Protein AF-A0A7S1F365-F1 (afdb_monomer_lite)

Foldseek 3Di:
DQDWDWDQPDPVRDIFTVPPTPVCPDPPDPDPPVVVDADDPPDHDDDDDDDPVVQCVVCVVVVPPVSVVQVVQDFDPPLVVCLVVDVVSVVCVVVVVDDGTDSGD

Secondary structure (DSSP, 8-state):
----EEE---TT---EEESS-SS---SSSSS-GGGG--PPTT--------TTHHHHHHHHHTT-HHHHHHHHH-S-HHHHHHHHH-HHHHHHHHHTSSPPP-S--

pLDDT: mean 86.47, std 11.33, range [47.03, 97.88]

InterPro domains:
  IPR001098 DNA-directed DNA polymerase, family A, palm domain [PF00476] (8-93)
  IPR002298 DNA polymerase A [PR00868] (1-23)
  IPR002298 DNA polymerase A [PR00868] (44-67)
  IPR002298 DNA polymerase A [PR00868] (74-87)
  IPR002298 DNA polymerase A [PTHR10133] (1-87)
  IPR043502 DNA/RNA polymerase superfamily [SSF56672] (1-89)

Radius of gyration: 19.44 Å; chains: 1; bounding box: 47×40×43 Å

Sequence (105 aa):
RVFPSLNLNTEMGRLSSWGPNLQKQLVVGRFPVREAFVAAPGSALVVADYEHLELRVMAALAGCRLMVDQLRSGGDLHSRTAARMFHHVARAVKLNDVTVKNFVK

Structure (mmCIF, N/CA/C/O backbone):
data_AF-A0A7S1F365-F1
#
_entry.id   AF-A0A7S1F365-F1
#
loop_
_atom_site.group_PDB
_atom_site.id
_atom_site.type_symbol
_atom_site.label_atom_id
_atom_site.label_alt_id
_atom_site.label_comp_id
_atom_site.label_asym_id
_atom_site.label_entity_id
_atom_site.label_seq_id
_atom_site.pdbx_PDB_ins_code
_atom_site.Cartn_x
_atom_site.Cartn_y
_atom_site.Cartn_z
_atom_site.occupancy
_atom_site.B_iso_or_equiv
_atom_site.auth_seq_id
_atom_site.auth_comp_id
_atom_site.auth_asym_id
_atom_site.auth_atom_id
_atom_site.pdbx_PDB_model_num
ATOM 1 N N . ARG A 1 1 ? -17.781 5.462 19.945 1.00 89.12 1 ARG A N 1
ATOM 2 C CA . ARG A 1 1 ? -17.098 5.555 18.627 1.00 89.12 1 ARG A CA 1
ATOM 3 C C . ARG A 1 1 ? -16.154 6.746 18.681 1.00 89.12 1 ARG A C 1
ATOM 5 O O . ARG A 1 1 ? -16.422 7.653 19.455 1.00 89.12 1 ARG A O 1
ATOM 12 N N . VAL A 1 2 ? -15.067 6.730 17.917 1.00 88.50 2 VAL A N 1
ATOM 13 C CA . VAL A 1 2 ? -14.139 7.866 17.815 1.00 88.50 2 VAL A CA 1
ATOM 14 C C . VAL A 1 2 ? -14.463 8.616 16.526 1.00 88.50 2 VAL A C 1
ATOM 16 O O . VAL A 1 2 ? -14.647 7.976 15.493 1.00 88.50 2 VAL A O 1
ATOM 19 N N . PHE A 1 3 ? -14.564 9.942 16.594 1.00 93.12 3 PHE A N 1
ATOM 20 C CA . PHE A 1 3 ? -14.961 10.797 15.473 1.00 93.12 3 PHE A CA 1
ATOM 21 C C . PHE A 1 3 ? -13.811 11.753 15.118 1.00 93.12 3 PHE A C 1
ATOM 23 O O . PHE A 1 3 ? -13.770 12.863 15.642 1.00 93.12 3 PHE A O 1
ATOM 30 N N . PRO A 1 4 ? -12.841 11.319 14.294 1.00 90.81 4 PRO A N 1
ATOM 31 C CA . PRO A 1 4 ? -11.749 12.181 13.855 1.00 90.81 4 PRO A CA 1
ATOM 32 C C . PRO A 1 4 ? -12.261 13.257 12.893 1.00 90.81 4 PRO A C 1
ATOM 34 O O . PRO A 1 4 ? -13.148 13.004 12.074 1.00 90.81 4 PRO A O 1
ATOM 37 N N . SER A 1 5 ? -11.640 14.431 12.931 1.00 94.00 5 SER A N 1
ATOM 38 C CA . SER A 1 5 ? -11.857 15.466 11.922 1.00 94.00 5 SER A CA 1
ATOM 39 C C . SER A 1 5 ? -11.086 15.121 10.651 1.00 94.00 5 SER A C 1
ATOM 41 O O .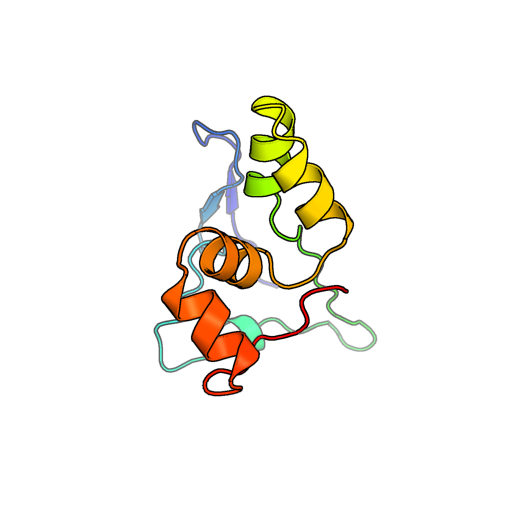 SER A 1 5 ? -9.900 14.786 10.716 1.00 94.00 5 SER A O 1
ATOM 43 N N . LEU A 1 6 ? -11.745 15.228 9.495 1.00 93.12 6 LEU A N 1
ATOM 44 C CA . LEU A 1 6 ? -11.158 14.996 8.173 1.00 93.12 6 LEU A CA 1
ATOM 45 C C . LEU A 1 6 ? -11.144 16.297 7.369 1.00 93.12 6 LEU A C 1
ATOM 47 O O . LEU A 1 6 ? -12.158 16.985 7.299 1.00 93.12 6 LEU A O 1
ATOM 51 N N . ASN A 1 7 ? -10.015 16.608 6.734 1.00 91.31 7 ASN A N 1
ATOM 52 C CA . ASN A 1 7 ? -9.837 17.813 5.923 1.00 91.31 7 ASN A CA 1
ATOM 53 C C . ASN A 1 7 ? -9.291 17.463 4.534 1.00 91.31 7 ASN A C 1
ATOM 55 O O . ASN A 1 7 ? -8.379 16.643 4.416 1.00 91.31 7 ASN A O 1
ATOM 59 N N . LEU A 1 8 ? -9.793 18.137 3.495 1.00 87.81 8 LEU A N 1
ATOM 60 C CA . LEU A 1 8 ? -9.363 17.965 2.097 1.00 87.81 8 LEU A CA 1
ATOM 61 C C . LEU A 1 8 ? -8.367 19.037 1.613 1.00 87.81 8 LEU A C 1
ATOM 63 O O . LEU A 1 8 ? -7.880 18.953 0.492 1.00 87.81 8 LEU A O 1
ATOM 67 N N . ASN A 1 9 ? -8.014 20.010 2.456 1.00 81.94 9 ASN A N 1
ATOM 68 C CA . ASN A 1 9 ? -7.193 21.174 2.085 1.00 81.94 9 ASN A CA 1
ATOM 69 C C . ASN A 1 9 ? -5.678 20.889 2.033 1.00 81.94 9 ASN A C 1
ATOM 71 O O . ASN A 1 9 ? -4.880 21.737 2.424 1.00 81.94 9 ASN A O 1
ATOM 75 N N . THR A 1 10 ? -5.253 19.697 1.613 1.00 85.44 10 THR A N 1
ATOM 76 C CA . THR A 1 10 ? -3.819 19.454 1.384 1.00 85.44 10 THR A CA 1
ATOM 77 C C . THR A 1 10 ? -3.442 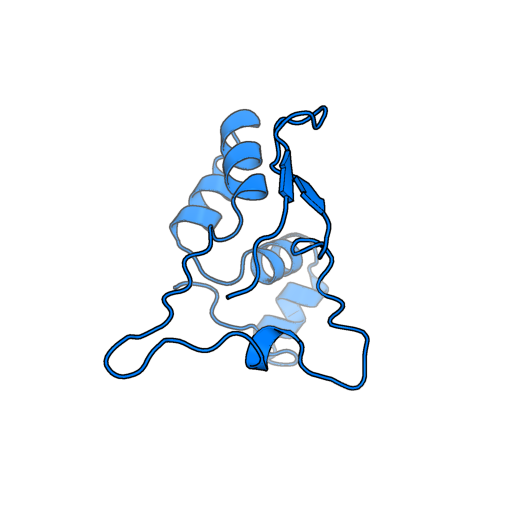19.869 -0.035 1.00 85.44 10 THR A C 1
ATOM 79 O O . THR A 1 10 ? -4.240 19.714 -0.956 1.00 85.44 10 THR A O 1
ATOM 82 N N . GLU A 1 11 ? -2.218 20.362 -0.231 1.00 88.88 11 GLU A N 1
ATOM 83 C CA . GLU A 1 11 ? -1.747 20.861 -1.536 1.00 88.88 11 GLU A CA 1
ATOM 84 C C . GLU A 1 11 ? -1.839 19.810 -2.654 1.00 88.88 11 GLU A C 1
ATOM 86 O O . GLU A 1 11 ? -2.128 20.137 -3.799 1.00 88.88 11 GLU A O 1
ATOM 91 N N . MET A 1 12 ? -1.646 18.531 -2.314 1.00 87.06 12 MET A N 1
ATOM 92 C CA . MET A 1 12 ? -1.726 17.404 -3.252 1.00 87.06 12 MET A CA 1
ATOM 93 C C . MET A 1 12 ? -3.112 16.732 -3.292 1.00 87.06 12 MET A C 1
ATOM 95 O O . MET A 1 12 ? -3.259 15.673 -3.899 1.00 87.06 12 MET A O 1
ATOM 99 N N . GLY A 1 13 ? -4.120 17.278 -2.603 1.00 88.88 13 GLY A N 1
ATOM 100 C CA . GLY A 1 13 ? -5.490 16.746 -2.595 1.00 88.88 13 GLY A CA 1
ATOM 101 C C . GLY A 1 13 ? -5.705 15.458 -1.784 1.00 88.88 13 GLY A C 1
ATOM 102 O O . GLY A 1 13 ? -6.762 14.837 -1.876 1.00 88.88 13 GLY A O 1
ATOM 103 N N . ARG A 1 14 ? -4.737 15.035 -0.958 1.00 90.69 14 ARG A N 1
ATOM 104 C CA . ARG A 1 14 ? -4.937 13.946 0.016 1.00 90.69 14 ARG A CA 1
ATOM 105 C C . ARG A 1 14 ? -5.868 14.390 1.147 1.00 90.69 14 ARG A C 1
ATOM 107 O O . ARG A 1 14 ? -5.832 15.539 1.587 1.00 90.69 14 ARG A O 1
ATOM 114 N N . LEU A 1 15 ? -6.622 13.444 1.703 1.00 92.56 15 LEU A N 1
ATOM 115 C CA . LEU A 1 15 ? -7.276 13.624 2.999 1.00 92.56 15 LEU A CA 1
ATOM 116 C C . LEU A 1 15 ? -6.221 13.768 4.097 1.00 92.56 15 LEU A C 1
ATOM 118 O O . LEU A 1 15 ? -5.253 13.010 4.124 1.00 92.56 15 LEU A O 1
ATOM 122 N N . SER A 1 16 ? -6.441 14.693 5.025 1.00 91.94 16 SER A N 1
ATOM 123 C CA . SER A 1 16 ? -5.721 14.778 6.297 1.00 91.94 16 SER A CA 1
ATOM 124 C C . SER A 1 16 ? -6.664 14.549 7.473 1.00 91.94 16 SER A C 1
ATOM 126 O O . SER A 1 16 ? -7.863 14.803 7.370 1.00 91.94 16 SER A O 1
ATOM 128 N N . SER A 1 17 ? -6.131 14.035 8.583 1.00 91.19 17 SER A N 1
ATOM 129 C CA . SER A 1 17 ? -6.928 13.695 9.771 1.00 91.19 17 SER A CA 1
ATOM 130 C C . SER A 1 17 ? -6.352 14.299 11.047 1.00 91.19 17 SER A C 1
ATOM 132 O O . SER A 1 17 ? -5.130 14.298 11.231 1.00 91.19 17 SER A O 1
ATOM 134 N N . TRP A 1 18 ? -7.222 14.757 11.946 1.00 89.75 18 TRP A N 1
ATOM 135 C CA . TRP A 1 18 ? -6.833 15.326 13.235 1.00 89.75 18 TRP A CA 1
ATOM 136 C C . TRP A 1 18 ? -7.810 14.945 14.355 1.00 89.75 18 TRP A C 1
ATOM 138 O O . TRP A 1 18 ? -8.997 14.740 14.115 1.00 89.75 18 TRP A O 1
ATOM 148 N N . GLY A 1 19 ? -7.285 14.854 15.582 1.00 86.31 19 GLY A N 1
ATOM 149 C CA . GLY A 1 19 ? -8.063 14.585 16.793 1.00 86.31 19 GLY A CA 1
ATOM 150 C C . GLY A 1 19 ? -8.843 13.257 16.812 1.00 86.31 19 GLY A C 1
ATOM 151 O O . GLY A 1 19 ? -10.047 13.309 17.049 1.00 86.31 19 GLY A O 1
ATOM 152 N N . PRO A 1 20 ? -8.234 12.063 16.612 1.00 87.56 20 PRO A N 1
ATOM 153 C CA . PRO A 1 20 ? -6.808 11.745 16.456 1.00 87.56 20 PRO A CA 1
ATOM 154 C C . PRO A 1 20 ? -6.327 11.737 14.993 1.00 87.56 20 PRO A C 1
ATOM 156 O O . PRO A 1 20 ? -7.111 11.601 14.056 1.00 87.56 20 PRO A O 1
ATOM 159 N N . ASN A 1 21 ? -5.009 11.831 14.783 1.00 86.62 21 ASN A N 1
ATOM 160 C CA . ASN A 1 21 ? -4.424 11.681 13.449 1.00 86.62 21 ASN A CA 1
ATOM 161 C C 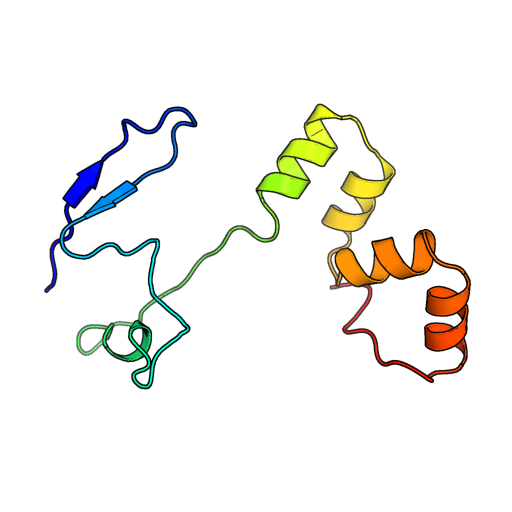. ASN A 1 21 ? -4.330 10.191 13.066 1.00 86.62 21 ASN A C 1
ATOM 163 O O . ASN A 1 21 ? -3.480 9.461 13.571 1.00 86.62 21 ASN A O 1
ATOM 167 N N . LEU A 1 22 ? -5.200 9.756 12.155 1.00 87.19 22 LEU A N 1
ATOM 168 C CA . LEU A 1 22 ? -5.259 8.394 11.625 1.00 87.19 22 LEU A CA 1
ATOM 169 C C . LEU A 1 22 ? -4.206 8.102 10.544 1.00 87.19 22 LEU A C 1
ATOM 171 O O . LEU A 1 22 ? -3.968 6.939 10.235 1.00 87.19 22 LEU A O 1
ATOM 175 N N . GLN A 1 23 ? -3.562 9.120 9.970 1.00 86.50 23 GLN A N 1
ATOM 176 C CA . GLN A 1 23 ? -2.481 8.931 8.994 1.00 86.50 23 GLN A CA 1
ATOM 177 C C . GLN A 1 23 ? -1.171 8.563 9.693 1.00 86.50 23 GLN A C 1
ATOM 179 O O . GLN A 1 23 ? -0.435 7.691 9.242 1.00 86.50 23 GLN A O 1
ATOM 184 N N . LYS A 1 24 ? -0.885 9.226 10.819 1.00 71.50 24 LYS A N 1
ATOM 185 C CA . LYS A 1 24 ? 0.317 9.017 11.635 1.00 71.50 24 LYS A CA 1
ATOM 186 C C . LYS A 1 24 ? 0.060 8.013 12.757 1.00 71.50 24 LYS A C 1
ATOM 188 O O . LYS A 1 24 ? 0.389 8.279 13.912 1.00 71.50 24 LYS A O 1
ATOM 193 N N . GLN A 1 25 ? -0.531 6.860 12.444 1.00 63.19 25 GLN A N 1
ATOM 194 C CA . GLN A 1 25 ? -0.548 5.767 13.413 1.00 63.19 25 GLN A CA 1
ATOM 195 C C . GLN A 1 25 ? 0.878 5.236 13.552 1.00 63.19 25 GLN A C 1
ATOM 197 O O . GLN A 1 25 ? 1.356 4.479 12.710 1.00 63.19 25 GLN A O 1
ATOM 202 N N . LEU A 1 26 ? 1.583 5.720 14.576 1.00 53.00 26 LEU A N 1
ATOM 203 C CA . LEU A 1 26 ? 2.929 5.284 14.920 1.00 53.00 26 LEU A CA 1
ATOM 204 C C . LEU A 1 26 ? 2.929 3.756 15.057 1.00 53.00 26 LEU A C 1
ATOM 206 O O . LEU A 1 26 ? 2.320 3.210 15.969 1.00 53.00 26 LEU A O 1
ATOM 210 N N . VAL A 1 27 ? 3.647 3.073 14.164 1.00 52.91 27 VAL A N 1
ATOM 211 C CA . VAL A 1 27 ? 4.122 1.696 14.403 1.00 52.91 27 VAL A CA 1
ATOM 212 C C . VAL A 1 27 ? 5.247 1.710 15.454 1.00 52.91 27 VAL A C 1
ATOM 214 O O . VAL A 1 27 ? 5.599 0.689 16.031 1.00 52.91 27 VAL A O 1
ATOM 217 N N . VAL A 1 28 ? 5.803 2.894 15.737 1.00 47.03 28 VAL A N 1
ATOM 218 C CA . VAL A 1 28 ? 6.901 3.107 16.680 1.00 47.03 28 VAL A CA 1
ATOM 219 C C . VAL A 1 28 ? 6.327 3.373 18.076 1.00 47.03 28 VAL A C 1
ATOM 221 O O . VAL A 1 28 ? 6.142 4.518 18.483 1.00 47.03 28 VAL A O 1
ATOM 224 N N . GLY A 1 29 ? 5.985 2.304 18.794 1.00 55.97 29 GLY A N 1
ATOM 225 C CA . GLY A 1 29 ? 5.480 2.359 20.167 1.00 55.97 29 GLY A CA 1
ATOM 226 C C . GLY A 1 29 ? 5.137 0.978 20.736 1.00 55.97 29 GLY A C 1
ATOM 227 O O . GLY A 1 29 ? 4.981 0.013 19.998 1.00 55.97 29 GLY A O 1
ATOM 228 N N . ARG A 1 30 ? 5.015 0.887 22.069 1.00 54.22 30 ARG A N 1
ATOM 229 C CA . ARG A 1 30 ? 4.751 -0.356 22.832 1.00 54.22 30 ARG A CA 1
ATOM 230 C C . ARG A 1 30 ? 3.317 -0.895 22.675 1.00 54.22 30 ARG A C 1
ATOM 232 O O . ARG A 1 30 ? 3.053 -2.015 23.093 1.00 54.22 30 ARG A O 1
ATOM 239 N N . PHE A 1 31 ? 2.400 -0.104 22.111 1.00 60.56 31 PHE A N 1
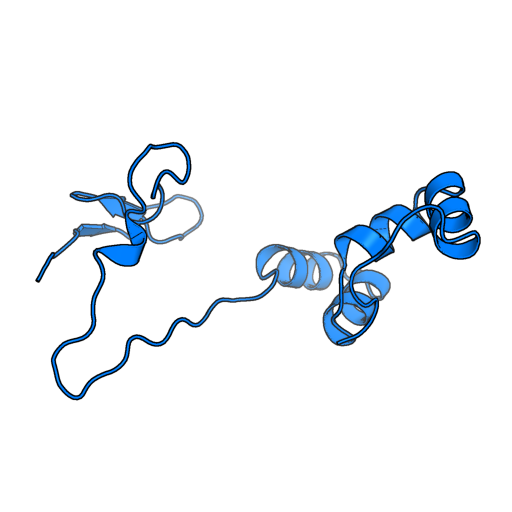ATOM 240 C CA . PHE A 1 31 ? 0.978 -0.440 22.002 1.00 60.56 31 PHE A CA 1
ATOM 241 C C . PHE A 1 31 ? 0.525 -0.534 20.538 1.00 60.56 31 PHE A C 1
ATOM 243 O O . PHE A 1 31 ? 0.691 0.436 19.792 1.00 60.56 31 PHE A O 1
ATOM 250 N N . PRO A 1 32 ? -0.098 -1.651 20.123 1.00 72.62 32 PRO A N 1
ATOM 251 C CA . PRO A 1 32 ? -0.623 -1.818 18.773 1.00 72.62 32 PRO A CA 1
ATOM 252 C C . PRO A 1 32 ? -1.933 -1.032 18.599 1.00 72.62 32 PRO A C 1
ATOM 254 O O . PRO A 1 32 ? -3.031 -1.557 18.746 1.00 72.62 32 PRO A O 1
ATOM 257 N N . VAL A 1 33 ? -1.832 0.258 18.256 1.00 80.25 33 VAL A N 1
ATOM 258 C CA . VAL A 1 33 ? -2.981 1.183 18.110 1.00 80.25 33 VAL A CA 1
ATOM 259 C C . VAL A 1 33 ? -4.074 0.646 17.175 1.00 80.25 33 VAL A C 1
ATOM 261 O O . VAL A 1 33 ? -5.253 0.906 17.400 1.00 80.25 33 VAL A O 1
ATOM 264 N N . ARG A 1 34 ? -3.707 -0.131 16.149 1.00 84.19 34 ARG A N 1
ATOM 265 C CA . ARG A 1 34 ? -4.664 -0.733 15.207 1.00 84.19 34 ARG A CA 1
ATOM 266 C C . ARG A 1 34 ? -5.577 -1.777 15.857 1.00 84.19 34 ARG A C 1
ATOM 268 O O . ARG A 1 34 ? -6.724 -1.883 15.444 1.00 84.19 34 ARG A O 1
ATOM 275 N N . GLU A 1 35 ? -5.111 -2.489 16.883 1.00 86.12 35 GLU A N 1
ATOM 276 C CA . GLU A 1 35 ? -5.900 -3.513 17.589 1.00 86.12 35 GLU A CA 1
ATOM 277 C C . GLU A 1 35 ? -7.028 -2.907 18.435 1.00 86.12 35 GLU A C 1
ATOM 279 O O . GLU A 1 35 ? -8.013 -3.576 18.732 1.00 86.12 35 GLU A O 1
ATOM 284 N N . ALA A 1 36 ? -6.934 -1.618 18.774 1.00 86.25 36 ALA A N 1
ATOM 285 C CA . ALA A 1 36 ? -7.993 -0.909 19.488 1.00 86.25 36 ALA A CA 1
ATOM 286 C C . ALA A 1 36 ? -9.225 -0.610 18.606 1.00 86.25 36 ALA A C 1
ATOM 288 O O . ALA A 1 36 ? -10.286 -0.255 19.125 1.00 86.25 36 ALA A O 1
ATOM 289 N N . PHE A 1 37 ? -9.107 -0.733 17.279 1.00 89.50 37 PHE A N 1
ATOM 290 C CA . PHE A 1 37 ? -10.223 -0.555 16.354 1.00 89.50 37 PHE A CA 1
ATOM 291 C C . PHE A 1 37 ? -10.947 -1.892 16.183 1.00 89.50 37 PHE A C 1
ATOM 293 O O . PHE A 1 37 ? -10.473 -2.778 15.479 1.00 89.50 37 PHE A O 1
ATOM 300 N N . VAL A 1 38 ? -12.113 -2.025 16.819 1.00 93.19 38 VAL A N 1
ATOM 301 C CA . VAL A 1 38 ? -12.922 -3.254 16.807 1.00 93.19 38 VAL A CA 1
ATOM 302 C C . VAL A 1 38 ? -14.277 -3.040 16.130 1.00 93.19 38 VAL A C 1
ATOM 304 O O . VAL A 1 38 ? -14.868 -1.959 16.207 1.00 93.19 38 VAL A O 1
ATOM 307 N N . ALA A 1 39 ? -14.775 -4.081 15.459 1.00 96.19 39 ALA A N 1
ATOM 308 C CA . ALA A 1 39 ? -16.132 -4.103 14.920 1.00 96.19 39 ALA A CA 1
ATOM 309 C C . ALA A 1 39 ? -17.171 -4.188 16.052 1.00 96.19 39 ALA A C 1
ATOM 311 O O . ALA A 1 39 ? -16.890 -4.698 17.136 1.00 96.19 39 ALA A O 1
ATOM 312 N N . ALA A 1 40 ? -18.395 -3.731 15.787 1.00 96.38 40 ALA A N 1
ATOM 313 C CA . ALA A 1 40 ? -19.523 -4.011 16.672 1.00 96.38 40 ALA A CA 1
ATOM 314 C C . ALA A 1 40 ? -19.888 -5.515 16.643 1.00 96.38 40 ALA A C 1
ATOM 316 O O . ALA A 1 40 ? -19.603 -6.183 15.644 1.00 96.38 40 ALA A O 1
ATOM 317 N N . PRO A 1 41 ? -20.548 -6.057 17.686 1.00 97.12 41 PRO A N 1
ATOM 318 C CA . PRO A 1 41 ? -21.030 -7.438 17.679 1.00 97.12 41 PRO A CA 1
ATOM 319 C C . PRO A 1 41 ? -21.876 -7.750 16.437 1.00 97.12 41 PRO A C 1
ATOM 321 O O . PRO A 1 41 ? -22.711 -6.944 16.030 1.00 97.12 41 PRO A O 1
ATOM 324 N N . GLY A 1 42 ? -21.640 -8.909 15.821 1.00 97.88 42 GLY A N 1
ATOM 325 C CA . GLY A 1 42 ? -22.304 -9.310 14.574 1.00 97.88 42 GLY A CA 1
ATOM 326 C C . GLY A 1 42 ? -21.790 -8.606 13.310 1.00 97.88 42 GLY A C 1
ATOM 327 O O . GLY A 1 42 ? -22.380 -8.772 12.249 1.00 97.88 42 GLY A O 1
ATOM 328 N N . SER A 1 43 ? -20.711 -7.821 13.399 1.00 97.44 43 SER A N 1
ATOM 329 C CA . SER A 1 43 ? -20.070 -7.147 12.261 1.00 97.44 43 SER A CA 1
ATOM 330 C C . SER A 1 43 ? -18.594 -7.528 12.124 1.00 97.44 43 SER A C 1
ATOM 332 O O . SER A 1 43 ? -17.978 -8.031 13.062 1.00 97.44 43 SER A O 1
ATOM 334 N N . ALA A 1 44 ? -18.008 -7.227 10.964 1.00 96.19 44 ALA A N 1
ATOM 335 C CA . ALA A 1 44 ? -16.578 -7.362 10.700 1.00 96.19 44 ALA A CA 1
ATOM 336 C C . ALA A 1 44 ? -15.984 -6.033 10.209 1.00 96.19 44 ALA A C 1
ATOM 338 O O . ALA A 1 44 ? -16.671 -5.233 9.573 1.00 96.19 44 ALA A O 1
ATOM 339 N N . LEU A 1 45 ? -14.698 -5.806 10.493 1.00 94.44 45 LEU A N 1
ATOM 340 C CA . LEU A 1 45 ? -13.927 -4.726 9.879 1.00 94.44 45 LEU A CA 1
ATOM 341 C C . LEU A 1 45 ? -13.298 -5.238 8.583 1.00 94.44 45 LEU A C 1
ATOM 343 O O . LEU A 1 45 ? -12.560 -6.220 8.596 1.00 94.44 45 LEU A O 1
ATOM 347 N N . VAL A 1 46 ? -13.573 -4.552 7.475 1.00 94.94 46 VAL A N 1
ATOM 348 C CA . VAL A 1 46 ? -12.981 -4.841 6.164 1.00 94.94 46 VAL A CA 1
ATOM 349 C C . VAL A 1 46 ? -11.958 -3.759 5.845 1.00 94.94 46 VAL A C 1
ATOM 351 O O . VAL A 1 46 ? -12.267 -2.570 5.911 1.00 94.94 46 VAL A O 1
ATOM 354 N N . VAL A 1 47 ? -10.744 -4.176 5.489 1.00 91.25 47 VAL A N 1
ATOM 355 C CA . VAL A 1 47 ? -9.671 -3.277 5.056 1.00 91.25 47 VAL A CA 1
ATOM 356 C C . VAL A 1 47 ? -9.462 -3.466 3.560 1.00 91.25 47 VAL A C 1
ATOM 358 O O . VAL A 1 47 ? -9.228 -4.581 3.102 1.00 91.25 47 VAL A O 1
ATOM 361 N N . ALA A 1 48 ? -9.531 -2.370 2.813 1.00 94.19 48 ALA A N 1
ATOM 362 C CA . ALA A 1 48 ? -9.199 -2.323 1.398 1.00 94.19 48 ALA A CA 1
ATOM 363 C C . ALA A 1 48 ? -8.106 -1.274 1.194 1.00 94.19 48 ALA A C 1
ATOM 365 O O . ALA A 1 48 ? -8.239 -0.142 1.659 1.00 94.19 48 ALA A O 1
ATOM 366 N N . ASP A 1 49 ? -7.031 -1.664 0.518 1.00 91.25 49 ASP A N 1
ATOM 367 C CA . ASP A 1 49 ? -5.881 -0.809 0.241 1.00 91.25 49 ASP A CA 1
ATOM 368 C C . ASP A 1 49 ? -5.537 -0.845 -1.250 1.00 91.25 49 ASP A C 1
ATOM 370 O O . ASP A 1 49 ? -5.724 -1.862 -1.925 1.00 91.25 49 ASP A O 1
ATOM 374 N N . TYR A 1 50 ? -5.033 0.275 -1.767 1.00 90.88 50 TYR A N 1
ATOM 375 C CA . TYR A 1 50 ? -4.582 0.356 -3.149 1.00 90.88 50 TYR A CA 1
ATOM 376 C C . TYR A 1 50 ? -3.114 -0.039 -3.253 1.00 90.88 50 TYR A C 1
ATOM 378 O O . TYR A 1 50 ? -2.211 0.769 -3.034 1.00 90.88 50 TYR A O 1
ATOM 386 N N . GLU A 1 51 ? -2.883 -1.274 -3.688 1.00 87.94 51 GLU A N 1
ATOM 387 C CA . GLU A 1 51 ? -1.540 -1.815 -3.860 1.00 87.94 51 GLU A CA 1
ATOM 388 C C . GLU A 1 51 ? -0.709 -0.962 -4.842 1.00 87.94 51 GLU A C 1
ATOM 390 O O . GLU A 1 51 ? -0.970 -0.944 -6.052 1.00 87.94 51 GLU A O 1
ATOM 395 N N . HIS A 1 52 ? 0.309 -0.272 -4.320 1.00 89.75 52 HIS A N 1
ATOM 396 C CA . HIS A 1 52 ? 1.258 0.539 -5.090 1.00 89.75 52 HIS A CA 1
ATOM 397 C C .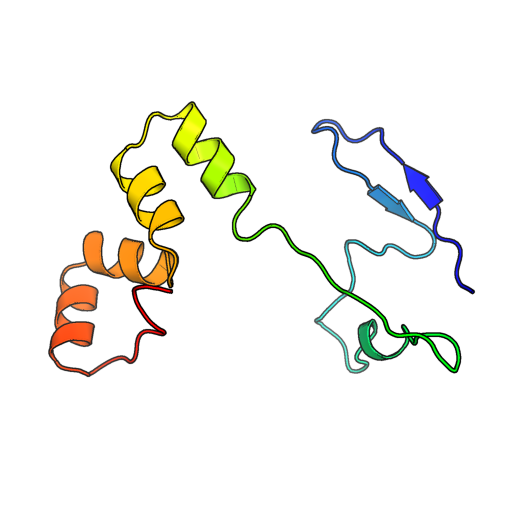 HIS A 1 52 ? 0.606 1.637 -5.963 1.00 89.75 52 HIS A C 1
ATOM 399 O O . HIS A 1 52 ? 1.063 1.882 -7.082 1.00 89.75 52 HIS A O 1
ATOM 405 N N . LEU A 1 53 ? -0.453 2.310 -5.482 1.00 92.75 53 LEU A N 1
ATOM 406 C CA . LEU A 1 53 ? -1.198 3.322 -6.257 1.00 92.75 53 LEU A CA 1
ATOM 407 C C . LEU A 1 53 ? -0.296 4.367 -6.932 1.00 92.75 53 LEU A C 1
ATOM 409 O O . LEU A 1 53 ? -0.410 4.601 -8.132 1.00 92.75 53 LEU A O 1
ATOM 413 N N . GLU A 1 54 ? 0.617 4.971 -6.173 1.00 92.94 54 GLU A N 1
ATOM 414 C CA . GLU A 1 54 ? 1.486 6.045 -6.671 1.00 92.94 54 GLU A CA 1
ATOM 415 C C . GLU A 1 54 ? 2.415 5.557 -7.791 1.00 92.94 54 GLU A C 1
ATOM 417 O O . GLU A 1 54 ? 2.585 6.237 -8.802 1.00 92.94 54 GLU A O 1
ATOM 422 N N . LEU A 1 55 ? 2.942 4.334 -7.672 1.00 93.19 55 LEU A N 1
ATOM 423 C CA . LEU A 1 55 ? 3.769 3.713 -8.708 1.00 93.19 55 LEU A CA 1
ATOM 424 C C . LEU A 1 55 ? 2.956 3.373 -9.961 1.00 93.19 55 LEU A C 1
ATOM 426 O O . LEU A 1 55 ? 3.464 3.515 -11.071 1.00 93.19 55 LEU A O 1
ATOM 430 N N . ARG A 1 56 ? 1.689 2.970 -9.810 1.00 93.75 56 ARG A N 1
ATOM 431 C CA . ARG A 1 56 ? 0.783 2.745 -10.949 1.00 93.75 56 ARG A CA 1
ATOM 432 C C . ARG A 1 56 ? 0.511 4.036 -11.711 1.00 93.75 56 ARG A C 1
ATOM 434 O O . ARG A 1 56 ? 0.592 4.036 -12.938 1.00 93.75 56 ARG A O 1
ATOM 441 N N . VAL A 1 57 ? 0.237 5.126 -10.995 1.00 94.56 57 VAL A N 1
ATOM 442 C CA . VAL A 1 57 ? 0.037 6.450 -11.600 1.00 94.56 57 VAL A CA 1
ATOM 443 C C . VAL A 1 57 ? 1.315 6.906 -12.307 1.00 94.56 57 VAL A C 1
ATOM 445 O O . VAL A 1 57 ? 1.263 7.281 -13.475 1.00 94.56 57 VAL A O 1
ATOM 448 N N . MET A 1 58 ? 2.472 6.789 -11.652 1.00 95.38 58 MET A N 1
ATOM 449 C CA . MET A 1 58 ? 3.766 7.144 -12.239 1.00 95.38 58 MET A CA 1
ATOM 450 C C . MET A 1 58 ? 4.068 6.345 -13.513 1.00 95.38 58 MET A C 1
ATOM 452 O O . MET A 1 58 ? 4.439 6.934 -14.524 1.00 95.38 58 MET A O 1
ATOM 456 N N . ALA A 1 59 ? 3.878 5.022 -13.496 1.00 94.88 59 ALA A N 1
ATOM 457 C CA . ALA A 1 59 ? 4.123 4.160 -14.651 1.00 94.88 59 ALA A CA 1
ATOM 458 C C . ALA A 1 59 ? 3.266 4.557 -15.863 1.00 94.88 59 ALA A C 1
ATOM 460 O O . ALA A 1 59 ? 3.759 4.559 -16.993 1.00 94.88 59 ALA A O 1
ATOM 461 N N . ALA A 1 60 ? 2.000 4.913 -15.618 1.00 95.00 60 ALA A N 1
ATOM 462 C CA . ALA A 1 60 ? 1.077 5.369 -16.649 1.00 95.00 60 ALA A CA 1
ATOM 463 C C . ALA A 1 60 ? 1.481 6.738 -17.216 1.00 95.00 60 ALA A C 1
ATOM 465 O O . ALA A 1 60 ? 1.582 6.882 -18.432 1.00 95.00 60 ALA A O 1
ATOM 466 N N . LEU A 1 61 ? 1.768 7.717 -16.350 1.00 96.69 61 LEU A N 1
ATOM 467 C CA . LEU A 1 61 ? 2.154 9.071 -16.764 1.00 96.69 61 LEU A CA 1
ATOM 468 C C . LEU A 1 61 ? 3.500 9.101 -17.497 1.00 96.69 61 LEU A C 1
ATOM 470 O O . LEU A 1 61 ? 3.653 9.828 -18.473 1.00 96.69 61 LEU A O 1
ATOM 474 N N . ALA A 1 62 ? 4.463 8.287 -17.063 1.00 96.50 62 ALA A N 1
ATOM 475 C CA . ALA A 1 62 ? 5.775 8.181 -17.696 1.00 96.50 62 ALA A CA 1
ATOM 476 C C . ALA A 1 62 ? 5.770 7.329 -18.981 1.00 96.50 62 ALA A C 1
ATOM 478 O O . ALA A 1 62 ? 6.803 7.209 -19.636 1.00 96.50 62 ALA A O 1
ATOM 479 N N . GLY A 1 63 ? 4.653 6.671 -19.323 1.00 94.50 63 GLY A N 1
ATOM 480 C CA . GLY A 1 63 ? 4.585 5.745 -20.458 1.00 94.50 63 GLY A CA 1
ATOM 481 C C . GLY A 1 63 ? 5.516 4.529 -20.325 1.00 94.50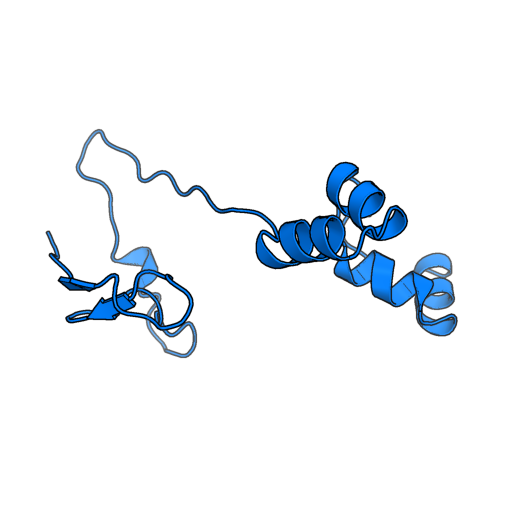 63 GLY A C 1
ATOM 482 O O . GLY A 1 63 ? 5.904 3.923 -21.327 1.00 94.50 63 GLY A O 1
ATOM 483 N N . CYS A 1 64 ? 5.900 4.156 -19.099 1.00 94.56 64 CYS A N 1
ATOM 484 C CA . CYS A 1 64 ? 6.881 3.104 -18.848 1.00 94.56 64 CYS A CA 1
ATOM 485 C C . CYS A 1 64 ? 6.242 1.716 -18.987 1.00 94.56 64 CYS A C 1
ATOM 487 O O . CYS A 1 64 ? 5.800 1.112 -18.007 1.00 94.56 64 CYS A O 1
ATOM 489 N N . ARG A 1 65 ? 6.212 1.190 -20.220 1.00 93.56 65 ARG A N 1
ATOM 490 C CA . ARG A 1 65 ? 5.600 -0.115 -20.548 1.00 93.56 65 ARG A CA 1
ATOM 491 C C . ARG A 1 65 ? 6.088 -1.242 -19.647 1.00 93.56 65 ARG A C 1
ATOM 493 O O . ARG A 1 65 ? 5.284 -1.997 -19.120 1.00 93.56 65 ARG A O 1
ATOM 500 N N . LEU A 1 66 ? 7.396 -1.287 -19.398 1.00 89.88 66 LEU A N 1
ATOM 501 C CA . LEU A 1 66 ? 7.986 -2.297 -18.531 1.00 89.88 66 LEU A CA 1
ATOM 502 C C . LEU A 1 66 ? 7.367 -2.293 -17.127 1.00 89.88 66 LEU A C 1
ATOM 504 O O . LEU A 1 66 ? 7.028 -3.346 -16.593 1.00 89.88 66 LEU A O 1
ATOM 508 N N . MET A 1 67 ? 7.246 -1.112 -16.525 1.00 91.06 67 MET A N 1
ATOM 509 C CA . MET A 1 67 ? 6.724 -0.964 -15.171 1.00 91.06 67 MET A CA 1
ATOM 510 C C . MET A 1 67 ? 5.223 -1.262 -15.127 1.00 91.06 67 MET A C 1
ATOM 512 O O . MET A 1 67 ? 4.755 -1.907 -14.191 1.00 91.06 67 MET A O 1
ATOM 516 N N . VAL A 1 68 ? 4.481 -0.865 -16.167 1.00 93.06 68 VAL A N 1
ATOM 517 C CA . VAL A 1 68 ? 3.067 -1.227 -16.340 1.00 93.06 68 VAL A CA 1
ATOM 518 C C . VAL A 1 68 ? 2.897 -2.746 -16.382 1.00 93.06 68 VAL A C 1
ATOM 520 O O . VAL A 1 68 ? 2.062 -3.282 -15.653 1.00 93.06 68 VAL A O 1
ATOM 523 N N . ASP A 1 69 ? 3.703 -3.448 -17.176 1.00 91.62 69 ASP A N 1
ATOM 524 C CA . ASP A 1 69 ? 3.625 -4.904 -17.305 1.00 91.62 69 ASP A CA 1
ATOM 525 C C . ASP A 1 69 ? 3.982 -5.607 -15.989 1.00 91.62 69 ASP A C 1
ATOM 527 O O . ASP A 1 69 ? 3.293 -6.540 -15.573 1.00 91.62 69 ASP A O 1
ATOM 531 N N . GLN A 1 70 ? 4.999 -5.116 -15.273 1.00 88.94 70 GLN A N 1
ATOM 532 C CA . GLN A 1 70 ? 5.371 -5.650 -13.961 1.00 88.94 70 GLN A CA 1
ATOM 533 C C . GLN A 1 70 ? 4.275 -5.447 -12.906 1.00 88.94 70 GLN A C 1
ATOM 535 O O . GLN A 1 70 ? 3.977 -6.368 -12.148 1.00 88.94 70 GLN A O 1
ATOM 540 N N . LEU A 1 71 ? 3.640 -4.273 -12.876 1.00 90.69 71 LEU A N 1
ATOM 541 C CA . LEU A 1 71 ? 2.518 -3.974 -11.979 1.00 90.69 71 LEU A CA 1
ATOM 542 C C . LEU A 1 71 ? 1.246 -4.766 -12.326 1.00 90.69 71 LEU A C 1
ATOM 544 O O . LEU A 1 71 ? 0.409 -4.995 -11.447 1.00 90.69 71 LEU A O 1
ATOM 548 N N . ARG A 1 72 ? 1.076 -5.163 -13.595 1.00 90.50 72 ARG A N 1
ATOM 549 C CA . ARG A 1 72 ? -0.036 -6.004 -14.072 1.00 90.50 72 ARG A CA 1
ATOM 550 C C . ARG A 1 72 ? 0.154 -7.475 -13.732 1.00 90.50 72 ARG A C 1
ATOM 552 O O . ARG A 1 72 ? -0.805 -8.109 -13.314 1.00 90.50 72 ARG A O 1
ATOM 559 N N . SER A 1 73 ? 1.370 -8.005 -13.864 1.00 88.62 73 SER A N 1
ATOM 560 C CA . SER A 1 73 ? 1.662 -9.392 -13.474 1.00 88.62 73 SER A CA 1
ATOM 561 C C . SER A 1 73 ? 1.618 -9.613 -11.955 1.00 88.62 73 SER A C 1
ATOM 563 O O . SER A 1 73 ? 1.645 -10.751 -11.497 1.00 88.62 73 SER A O 1
ATOM 565 N N . GLY A 1 74 ? 1.606 -8.530 -11.170 1.00 86.38 74 GLY A N 1
ATOM 566 C CA . GLY A 1 74 ? 1.713 -8.591 -9.716 1.00 86.38 74 GLY A CA 1
ATOM 567 C C . GLY A 1 74 ? 3.066 -9.134 -9.253 1.00 86.38 74 GLY A C 1
ATOM 568 O O . GLY A 1 74 ? 4.046 -9.128 -10.007 1.00 86.38 74 GLY A O 1
ATOM 569 N N . GLY A 1 75 ? 3.103 -9.599 -8.004 1.00 83.94 75 GLY A N 1
ATOM 570 C CA . GLY A 1 75 ? 4.327 -10.033 -7.333 1.00 83.94 75 GLY A CA 1
ATOM 571 C C . GLY A 1 75 ? 5.154 -8.870 -6.778 1.00 83.94 75 GLY A C 1
ATOM 572 O O . GLY A 1 75 ? 4.749 -7.708 -6.828 1.00 83.94 75 GLY A O 1
ATOM 573 N N . ASP A 1 76 ? 6.326 -9.186 -6.233 1.00 87.50 76 ASP A N 1
ATOM 574 C CA . ASP A 1 76 ? 7.203 -8.195 -5.605 1.00 87.50 76 ASP A CA 1
ATOM 575 C C . ASP A 1 76 ? 7.927 -7.315 -6.643 1.00 87.50 76 ASP A C 1
ATOM 577 O O . ASP A 1 76 ? 8.988 -7.661 -7.177 1.00 87.50 76 ASP A O 1
ATOM 581 N N . LEU A 1 77 ? 7.356 -6.139 -6.922 1.00 87.62 77 LEU A N 1
ATOM 582 C CA . LEU A 1 77 ? 7.943 -5.149 -7.827 1.00 87.62 77 LEU A CA 1
ATOM 583 C C . LEU A 1 77 ? 9.327 -4.672 -7.361 1.00 87.62 77 LEU A C 1
ATOM 585 O O . LEU A 1 77 ? 10.203 -4.444 -8.201 1.00 87.62 77 LEU A O 1
ATOM 589 N N . HIS A 1 78 ? 9.546 -4.528 -6.052 1.00 88.75 78 HIS A N 1
ATOM 590 C CA . HIS A 1 78 ? 10.807 -4.027 -5.509 1.00 88.75 78 HIS A CA 1
ATOM 591 C C . HIS A 1 78 ? 11.937 -5.015 -5.781 1.00 88.75 78 HIS A C 1
ATOM 593 O O . HIS A 1 78 ? 12.958 -4.635 -6.358 1.00 88.75 78 HIS A O 1
ATOM 599 N N . SER A 1 79 ? 11.721 -6.295 -5.475 1.00 88.81 79 SER A N 1
ATOM 600 C CA . SER A 1 79 ? 12.712 -7.339 -5.748 1.00 88.81 79 SER A CA 1
ATOM 601 C C . SER A 1 79 ? 12.980 -7.509 -7.242 1.00 88.81 79 SER A C 1
ATOM 603 O O . SER A 1 79 ? 14.129 -7.688 -7.647 1.00 88.81 79 SER A O 1
ATOM 605 N N . ARG A 1 80 ? 11.953 -7.391 -8.097 1.00 86.94 80 ARG A N 1
ATOM 606 C CA . ARG A 1 80 ? 12.136 -7.426 -9.564 1.00 86.94 80 ARG A CA 1
ATOM 607 C C . ARG A 1 80 ? 12.971 -6.262 -10.059 1.00 86.94 80 ARG A C 1
ATOM 609 O O . ARG A 1 80 ? 13.836 -6.449 -10.912 1.00 86.94 80 ARG A O 1
ATOM 616 N N . THR A 1 81 ? 12.711 -5.074 -9.529 1.00 90.06 81 THR A N 1
ATOM 617 C CA . THR A 1 81 ? 13.473 -3.872 -9.862 1.00 90.06 81 THR A CA 1
ATOM 618 C C . THR A 1 81 ? 14.928 -4.039 -9.431 1.00 90.06 81 THR A C 1
ATOM 620 O O . THR A 1 81 ? 15.826 -3.864 -10.251 1.00 90.06 81 THR A O 1
ATOM 623 N N . ALA A 1 82 ? 15.172 -4.496 -8.200 1.00 91.31 82 ALA A N 1
ATOM 624 C CA . ALA A 1 82 ? 16.516 -4.731 -7.679 1.00 91.31 82 ALA A CA 1
ATOM 625 C C . ALA A 1 82 ? 17.287 -5.788 -8.486 1.00 91.31 82 ALA A C 1
ATOM 627 O O . ALA A 1 82 ? 18.409 -5.534 -8.918 1.00 91.31 82 ALA A O 1
ATOM 628 N N . ALA A 1 83 ? 16.680 -6.944 -8.764 1.00 90.44 83 ALA A N 1
ATOM 629 C CA . ALA A 1 83 ? 17.309 -7.991 -9.569 1.00 90.44 83 ALA A CA 1
ATOM 630 C C . ALA A 1 83 ? 17.610 -7.523 -11.003 1.00 90.44 83 ALA A C 1
ATOM 632 O O . ALA A 1 83 ? 18.594 -7.947 -11.602 1.00 90.44 83 ALA A O 1
ATOM 633 N N . ARG A 1 84 ? 16.788 -6.629 -11.562 1.00 87.94 84 ARG A N 1
ATOM 634 C CA . ARG A 1 84 ? 17.026 -6.068 -12.895 1.00 87.94 84 ARG A CA 1
ATOM 635 C C . ARG A 1 84 ? 18.141 -5.024 -12.908 1.00 87.94 84 ARG A C 1
ATOM 637 O O . ARG A 1 84 ? 18.882 -4.959 -13.882 1.00 87.94 84 ARG A O 1
ATOM 644 N N . MET A 1 85 ? 18.240 -4.206 -11.862 1.00 92.69 85 MET A N 1
ATOM 645 C CA . MET A 1 85 ? 19.236 -3.134 -11.769 1.00 92.69 85 MET A CA 1
ATOM 646 C C . MET A 1 85 ? 20.612 -3.639 -11.327 1.00 92.69 85 MET A C 1
ATOM 648 O O . MET A 1 85 ? 21.627 -3.087 -11.743 1.00 92.69 85 MET A O 1
ATOM 652 N N . PHE A 1 86 ? 20.663 -4.685 -10.500 1.00 94.44 86 PHE A N 1
ATOM 653 C CA . PHE A 1 86 ? 21.890 -5.129 -9.849 1.00 94.44 86 PHE A CA 1
ATOM 654 C C . PHE A 1 86 ? 22.223 -6.583 -10.192 1.00 94.44 86 PHE A C 1
ATOM 656 O O . PHE A 1 86 ? 21.581 -7.525 -9.724 1.00 94.44 86 PHE A O 1
ATOM 663 N N . HIS A 1 87 ? 23.303 -6.782 -10.952 1.00 93.75 87 HIS A N 1
ATOM 664 C CA . HIS A 1 87 ? 23.752 -8.118 -11.363 1.00 93.75 87 HIS A CA 1
ATOM 665 C C . HIS A 1 87 ? 24.060 -9.051 -10.185 1.00 93.75 87 HIS A C 1
ATOM 667 O O . HIS A 1 87 ? 23.771 -10.244 -10.259 1.00 93.75 87 HIS A O 1
ATOM 673 N N . HIS A 1 88 ? 24.619 -8.525 -9.091 1.00 93.69 88 HIS A N 1
ATOM 674 C CA . HIS A 1 88 ? 24.912 -9.325 -7.901 1.00 93.69 88 HIS A CA 1
ATOM 675 C C . HIS A 1 88 ? 23.630 -9.788 -7.189 1.00 93.69 88 HIS A C 1
ATOM 677 O O . HIS A 1 88 ? 23.597 -10.913 -6.702 1.00 93.69 88 HIS A O 1
ATOM 683 N N . VAL A 1 89 ? 22.554 -8.988 -7.212 1.00 92.44 89 VAL A N 1
ATOM 684 C CA . VAL A 1 89 ? 21.236 -9.392 -6.694 1.00 92.44 89 VAL A CA 1
ATOM 685 C C . VAL A 1 89 ? 20.650 -10.498 -7.566 1.00 92.44 89 VAL A C 1
ATOM 687 O O . VAL A 1 89 ? 20.256 -11.539 -7.051 1.00 92.44 89 VAL A O 1
ATOM 690 N N . ALA A 1 90 ? 20.658 -10.334 -8.894 1.00 91.25 90 ALA A N 1
ATOM 691 C CA . ALA A 1 90 ? 20.198 -11.387 -9.803 1.00 91.25 90 ALA A CA 1
ATOM 692 C C . ALA A 1 90 ? 20.974 -12.699 -9.624 1.00 91.25 90 ALA A C 1
ATOM 694 O O . ALA A 1 90 ? 20.389 -13.780 -9.689 1.00 91.25 90 ALA A O 1
ATOM 695 N N . ARG A 1 91 ? 22.291 -12.614 -9.400 1.00 93.38 91 ARG A N 1
ATOM 696 C CA . ARG A 1 91 ? 23.134 -13.778 -9.121 1.00 93.38 91 ARG A CA 1
ATOM 697 C C . ARG A 1 91 ? 22.760 -14.436 -7.793 1.00 93.38 91 ARG A C 1
ATOM 699 O O . ARG A 1 91 ? 22.566 -15.644 -7.789 1.00 93.38 91 ARG A O 1
ATOM 706 N N . ALA A 1 92 ? 22.617 -13.664 -6.720 1.00 92.06 92 ALA A N 1
ATOM 707 C CA . ALA A 1 92 ? 22.249 -14.178 -5.401 1.00 92.06 92 ALA A CA 1
ATOM 708 C C . ALA A 1 92 ? 20.887 -14.892 -5.423 1.00 92.06 92 ALA A C 1
ATOM 710 O O . ALA A 1 92 ? 20.744 -15.971 -4.860 1.00 92.06 92 ALA A O 1
ATOM 711 N N . VAL A 1 93 ? 19.903 -14.346 -6.149 1.00 88.62 93 VAL A N 1
ATOM 712 C CA . VAL A 1 93 ? 18.598 -15.003 -6.342 1.00 88.62 93 VAL A CA 1
ATOM 713 C C . VAL A 1 93 ? 18.749 -16.329 -7.094 1.00 88.62 93 VAL A C 1
ATOM 715 O O . VAL A 1 93 ? 18.144 -17.323 -6.709 1.00 88.62 93 VAL A O 1
ATOM 718 N N . LYS A 1 94 ? 19.569 -16.377 -8.154 1.00 87.81 94 LYS A N 1
ATOM 719 C CA . LYS A 1 94 ? 19.807 -17.612 -8.928 1.00 87.81 94 LYS A CA 1
ATOM 720 C C . LYS A 1 94 ? 20.548 -18.686 -8.134 1.00 87.81 94 LYS A C 1
ATOM 722 O O . LYS A 1 94 ? 20.276 -19.865 -8.327 1.00 87.81 94 LYS A O 1
ATOM 727 N N . LEU A 1 95 ? 21.497 -18.279 -7.293 1.00 92.62 95 LEU A N 1
ATOM 728 C CA . LEU A 1 95 ? 22.265 -19.173 -6.424 1.00 92.62 95 LEU A CA 1
ATOM 729 C C . LEU A 1 95 ? 21.501 -19.567 -5.155 1.00 92.62 95 LEU A C 1
ATOM 731 O O . LEU A 1 95 ? 21.979 -20.405 -4.401 1.00 92.62 95 LEU A O 1
ATOM 735 N N . ASN A 1 96 ? 20.300 -19.014 -4.957 1.00 87.94 96 ASN A N 1
ATOM 736 C CA . ASN A 1 96 ? 19.474 -19.231 -3.776 1.00 87.94 96 ASN A CA 1
ATOM 737 C C . ASN A 1 96 ? 20.120 -18.718 -2.470 1.00 87.94 96 ASN A C 1
ATOM 739 O O . ASN A 1 96 ? 19.748 -19.152 -1.382 1.00 87.94 96 ASN A O 1
ATOM 743 N N . ASP A 1 97 ? 21.044 -17.755 -2.579 1.00 90.31 97 ASP A N 1
ATOM 744 C CA . ASP A 1 97 ? 21.679 -17.066 -1.444 1.00 90.31 97 ASP A CA 1
ATOM 745 C C . ASP A 1 97 ? 20.691 -16.123 -0.732 1.00 90.31 97 ASP A C 1
ATOM 747 O O . ASP A 1 97 ? 20.878 -15.756 0.427 1.00 90.31 97 ASP A O 1
ATOM 751 N N . VAL A 1 98 ? 19.634 -15.703 -1.438 1.00 84.69 98 VAL A N 1
ATOM 752 C CA . VAL A 1 98 ? 18.560 -14.847 -0.922 1.00 84.69 98 VAL A CA 1
ATOM 753 C C . VAL A 1 98 ? 17.196 -15.370 -1.361 1.00 84.69 98 VAL A C 1
ATOM 755 O O . VAL A 1 98 ? 17.019 -15.821 -2.493 1.00 84.69 98 VAL A O 1
ATOM 758 N N . THR A 1 99 ? 16.200 -15.263 -0.483 1.00 77.94 99 THR A N 1
ATOM 759 C CA . THR A 1 99 ? 14.814 -15.628 -0.796 1.00 77.94 99 THR A CA 1
ATOM 760 C C . THR A 1 99 ? 14.028 -14.398 -1.227 1.00 77.94 99 THR A C 1
ATOM 762 O O . THR A 1 99 ? 13.922 -13.427 -0.480 1.00 77.94 99 THR A O 1
ATOM 765 N N . VAL A 1 100 ? 13.427 -14.456 -2.415 1.00 76.19 100 VAL A N 1
ATOM 766 C CA . VAL A 1 100 ? 12.495 -13.430 -2.895 1.00 76.19 100 VAL A CA 1
ATOM 767 C C . VAL A 1 100 ? 11.072 -13.937 -2.728 1.00 76.19 100 VAL A C 1
ATOM 769 O O . VAL A 1 100 ? 10.753 -15.054 -3.132 1.00 76.19 100 VAL A O 1
ATOM 772 N N . LYS A 1 101 ? 10.198 -13.111 -2.150 1.00 64.69 101 LYS A N 1
ATOM 773 C CA . LYS A 1 101 ? 8.766 -13.413 -2.097 1.00 64.69 101 LYS A CA 1
ATOM 774 C C . LYS A 1 101 ? 8.193 -13.288 -3.510 1.00 64.69 101 LYS A C 1
ATOM 776 O O . LYS A 1 101 ? 8.284 -12.219 -4.096 1.00 64.69 101 LYS A O 1
ATOM 781 N N . ASN A 1 102 ? 7.667 -14.396 -4.037 1.00 65.06 102 ASN A N 1
ATOM 782 C CA . ASN A 1 102 ? 6.952 -14.578 -5.309 1.00 65.06 102 ASN A CA 1
ATOM 783 C C . ASN A 1 102 ? 7.047 -13.427 -6.336 1.00 65.06 102 ASN A C 1
ATOM 785 O O . ASN A 1 102 ? 6.442 -12.363 -6.199 1.00 65.06 102 ASN A O 1
ATOM 789 N N . PHE A 1 103 ? 7.738 -13.693 -7.447 1.00 65.44 103 PHE A N 1
ATOM 790 C CA . PHE A 1 103 ? 7.884 -12.750 -8.562 1.00 65.44 103 PHE A CA 1
ATOM 791 C C . PHE A 1 103 ? 6.599 -12.485 -9.362 1.00 65.44 103 PHE A C 1
ATOM 793 O O . PHE A 1 103 ? 6.578 -11.567 -10.184 1.00 65.44 103 PHE A O 1
ATOM 800 N N . VAL A 1 104 ? 5.559 -13.289 -9.146 1.00 58.28 104 VAL A N 1
ATOM 801 C CA . VAL A 1 104 ? 4.251 -13.215 -9.805 1.00 58.28 104 VAL A CA 1
ATOM 802 C C . VAL A 1 104 ? 3.183 -13.504 -8.747 1.00 58.28 104 VAL A C 1
ATOM 804 O O . VAL A 1 104 ? 3.466 -14.222 -7.785 1.00 58.28 104 VAL A O 1
ATOM 807 N N . LYS A 1 105 ? 2.007 -12.887 -8.892 1.00 56.94 105 LYS A N 1
ATOM 808 C CA . LYS A 1 105 ? 0.854 -13.121 -8.013 1.00 56.94 105 LYS A CA 1
ATOM 809 C C . LYS A 1 105 ? 0.279 -14.524 -8.182 1.00 56.94 105 LYS A C 1
ATOM 811 O O . LYS A 1 105 ? 0.270 -15.008 -9.334 1.00 56.94 105 LYS A O 1
#

Organism: Noctiluca scintillans (NCBI:txid2966)